Protein AF-A0A7C6AXV3-F1 (afdb_monomer_lite)

Sequence (83 aa):
MEIIYFTVAGIFLYFFSDWVLDRLEAMAGRRFEYRSLIFFVIILVLSMSLFNIVQYFQAGDTESSPEKVMMDKPDGGEVQDKK

Foldseek 3Di:
DVVVVVVVVLVVLLVVLVVVLVVVCVVVVHDDPPSVVSSVVSSVVVVVVVVVVVVVVVVVPPPDDPPPPDDDDPPDDDDDDDD

Secondary structure (DSSP, 8-state):
-HHHHHHHHHHHHHHHHHHHHHHHHHHHTS--TTHHHHHHHHHHHHHHHHHHHHHHHHHGGG-----S-S-------------

pLDDT: mean 79.73, std 14.9, range [44.75, 95.12]

Radius of gyration: 28.69 Å; chains: 1; bounding box: 71×52×69 Å

Structure (mmCIF, N/CA/C/O backbone):
data_AF-A0A7C6AXV3-F1
#
_entry.id   AF-A0A7C6AXV3-F1
#
loop_
_atom_site.group_PDB
_atom_site.id
_atom_site.type_symbol
_atom_site.label_atom_id
_atom_site.label_alt_id
_atom_site.label_comp_id
_atom_site.label_asym_id
_atom_site.label_entity_id
_atom_site.label_seq_id
_atom_site.pdbx_PDB_ins_code
_atom_site.Cartn_x
_atom_site.Cartn_y
_atom_site.Cartn_z
_atom_site.occupancy
_atom_site.B_iso_or_equiv
_atom_site.auth_seq_id
_atom_site.auth_comp_id
_atom_site.auth_asym_id
_atom_site.auth_atom_id
_atom_site.pdbx_PDB_model_num
ATOM 1 N N . MET A 1 1 ? 16.610 9.151 -14.168 1.00 64.19 1 MET A N 1
ATOM 2 C CA . MET A 1 1 ? 15.160 8.980 -14.416 1.00 64.19 1 MET A CA 1
ATOM 3 C C . MET A 1 1 ? 14.560 7.807 -13.644 1.00 64.19 1 MET A C 1
ATOM 5 O O . MET A 1 1 ? 13.426 7.918 -13.212 1.00 64.19 1 MET A O 1
ATOM 9 N N . GLU A 1 2 ? 15.308 6.730 -13.395 1.00 77.38 2 GLU A N 1
ATOM 10 C CA . GLU A 1 2 ? 14.835 5.523 -12.688 1.00 77.38 2 GLU A CA 1
ATOM 11 C C . GLU A 1 2 ? 14.230 5.775 -11.296 1.00 77.38 2 GLU A C 1
ATOM 13 O O . GLU A 1 2 ? 13.141 5.301 -10.990 1.00 77.38 2 GLU A O 1
ATOM 18 N N . ILE A 1 3 ? 14.872 6.616 -10.476 1.00 85.69 3 ILE A N 1
ATOM 19 C CA . ILE A 1 3 ? 14.368 6.936 -9.132 1.00 85.69 3 ILE A CA 1
ATOM 20 C C . ILE A 1 3 ? 13.001 7.629 -9.147 1.00 85.69 3 ILE A C 1
ATOM 22 O O . ILE A 1 3 ? 12.218 7.466 -8.215 1.00 85.69 3 ILE A O 1
ATOM 26 N N . ILE A 1 4 ? 12.682 8.359 -10.221 1.00 91.75 4 ILE A N 1
ATOM 27 C CA . ILE A 1 4 ? 11.376 9.001 -10.391 1.00 91.75 4 ILE A CA 1
ATOM 28 C C . ILE A 1 4 ? 10.312 7.924 -10.596 1.00 91.75 4 ILE A C 1
ATOM 30 O O . ILE A 1 4 ? 9.275 7.983 -9.947 1.00 91.75 4 ILE A O 1
ATOM 34 N N . TYR A 1 5 ? 10.585 6.907 -11.420 1.00 86.69 5 TYR A N 1
ATOM 35 C CA . TYR A 1 5 ? 9.661 5.789 -11.625 1.00 86.69 5 TYR A CA 1
ATOM 36 C C . TYR A 1 5 ? 9.410 5.016 -10.334 1.00 86.69 5 TYR A C 1
ATOM 38 O O . TYR A 1 5 ? 8.255 4.766 -10.002 1.00 86.69 5 TYR A O 1
ATOM 46 N N . PHE A 1 6 ? 10.456 4.712 -9.561 1.00 84.12 6 PHE A N 1
ATOM 47 C CA . PHE A 1 6 ? 10.284 4.051 -8.264 1.00 84.12 6 PHE A CA 1
ATOM 48 C C . PHE A 1 6 ? 9.507 4.911 -7.265 1.00 84.12 6 PHE A C 1
ATOM 50 O O . PHE A 1 6 ? 8.668 4.399 -6.527 1.00 84.12 6 PHE A O 1
ATOM 57 N N . THR A 1 7 ? 9.725 6.226 -7.275 1.00 90.62 7 THR A N 1
ATOM 58 C CA . THR A 1 7 ? 8.992 7.155 -6.406 1.00 90.62 7 THR A CA 1
ATOM 59 C C . THR A 1 7 ? 7.518 7.241 -6.802 1.00 90.62 7 THR A C 1
ATOM 61 O O . THR A 1 7 ? 6.646 7.135 -5.945 1.00 90.62 7 THR A O 1
ATOM 64 N N . VAL A 1 8 ? 7.222 7.378 -8.098 1.00 92.81 8 VAL A N 1
ATOM 65 C CA . VAL A 1 8 ? 5.848 7.400 -8.623 1.00 92.81 8 VAL A CA 1
ATOM 66 C C . VAL A 1 8 ? 5.149 6.071 -8.353 1.00 92.81 8 VAL A C 1
ATOM 68 O O . VAL A 1 8 ? 3.998 6.080 -7.927 1.00 92.81 8 VAL A O 1
ATOM 71 N N . ALA A 1 9 ? 5.841 4.943 -8.526 1.00 89.75 9 ALA A N 1
ATOM 72 C CA . ALA A 1 9 ? 5.318 3.628 -8.175 1.00 89.75 9 ALA A CA 1
ATOM 73 C C . ALA A 1 9 ? 4.990 3.543 -6.680 1.00 89.75 9 ALA A C 1
ATOM 75 O O . ALA A 1 9 ? 3.905 3.095 -6.332 1.00 89.75 9 ALA A O 1
ATOM 76 N N . GLY A 1 10 ? 5.871 4.034 -5.801 1.00 89.94 10 GLY A N 1
ATOM 77 C CA . GLY A 1 10 ? 5.623 4.089 -4.359 1.00 89.94 10 GLY A CA 1
ATOM 78 C C . GLY A 1 10 ? 4.413 4.951 -3.988 1.00 89.94 10 GLY A C 1
ATOM 79 O O . GLY A 1 10 ? 3.567 4.517 -3.208 1.00 89.94 10 GLY A O 1
ATOM 80 N N . ILE A 1 11 ? 4.284 6.138 -4.590 1.00 93.38 11 ILE A N 1
ATOM 81 C CA . ILE A 1 11 ? 3.116 7.013 -4.410 1.00 93.38 11 ILE A CA 1
ATOM 82 C C . ILE A 1 11 ? 1.850 6.296 -4.886 1.00 93.38 11 ILE A C 1
ATOM 84 O O . ILE A 1 11 ? 0.873 6.218 -4.146 1.00 93.38 11 ILE A O 1
ATOM 88 N N . PHE A 1 12 ? 1.866 5.728 -6.092 1.00 93.62 12 PHE A N 1
ATOM 89 C CA . PHE A 1 12 ? 0.731 4.987 -6.635 1.00 93.62 12 PHE A CA 1
ATOM 90 C C . PHE A 1 12 ? 0.329 3.825 -5.719 1.00 93.62 12 PHE A C 1
ATOM 92 O O . PHE A 1 12 ? -0.850 3.669 -5.412 1.00 93.62 12 PHE A O 1
ATOM 99 N N . LEU A 1 13 ? 1.303 3.061 -5.218 1.00 92.88 13 LEU A N 1
ATOM 100 C CA . LEU A 1 13 ? 1.073 1.950 -4.299 1.00 92.88 13 LEU A CA 1
ATOM 101 C C . LEU A 1 13 ? 0.432 2.419 -2.991 1.00 92.88 13 LEU A C 1
ATOM 103 O O . LEU A 1 13 ? -0.461 1.749 -2.479 1.00 92.88 13 LEU A O 1
ATOM 107 N N . TYR A 1 14 ? 0.858 3.570 -2.468 1.00 91.62 14 TYR A N 1
ATOM 108 C CA . TYR A 1 14 ? 0.292 4.170 -1.264 1.00 91.62 14 TYR A CA 1
ATOM 109 C C . TYR A 1 14 ? -1.187 4.525 -1.460 1.00 91.62 14 TYR A C 1
ATOM 111 O O . TYR A 1 14 ? -2.034 4.068 -0.693 1.00 91.62 14 TYR A O 1
ATOM 119 N N . PHE A 1 15 ? -1.511 5.268 -2.524 1.00 94.62 15 PHE A N 1
ATOM 120 C CA . PHE A 1 15 ? -2.894 5.641 -2.842 1.00 94.62 15 PHE A CA 1
ATOM 121 C C . PHE A 1 15 ? -3.768 4.418 -3.134 1.00 94.62 15 PHE A C 1
ATOM 123 O O . PHE A 1 15 ? -4.906 4.343 -2.676 1.00 94.62 15 PHE A O 1
ATOM 130 N N . PHE A 1 16 ? -3.236 3.435 -3.862 1.00 93.69 16 PHE A N 1
ATOM 131 C CA . PHE A 1 16 ? -3.959 2.205 -4.161 1.00 93.69 16 PHE A CA 1
ATOM 132 C C . PHE A 1 16 ? -4.219 1.377 -2.896 1.00 93.69 16 PHE A C 1
ATOM 134 O O . PHE A 1 16 ? -5.313 0.850 -2.722 1.00 93.69 16 PHE A O 1
ATOM 141 N N . SER A 1 17 ? -3.248 1.308 -1.982 1.00 93.25 17 SER A N 1
ATOM 142 C CA . SER A 1 17 ? -3.401 0.609 -0.700 1.00 93.25 17 SER A CA 1
ATOM 143 C C . SER A 1 17 ? -4.468 1.256 0.180 1.00 93.25 17 SER A C 1
ATOM 145 O O . SER A 1 17 ? -5.272 0.542 0.775 1.00 93.25 17 SER A O 1
ATOM 147 N N . ASP A 1 18 ? -4.508 2.591 0.234 1.00 91.50 18 ASP A N 1
ATOM 148 C CA . ASP A 1 18 ? -5.530 3.329 0.986 1.00 91.50 18 ASP A CA 1
ATOM 149 C C . ASP A 1 18 ? -6.927 3.106 0.380 1.00 91.50 18 ASP A C 1
ATOM 151 O O . ASP A 1 18 ? -7.870 2.795 1.102 1.00 91.50 18 ASP A O 1
ATOM 155 N N . TRP A 1 19 ? -7.044 3.100 -0.954 1.00 92.56 19 TRP A N 1
ATOM 156 C CA . TRP A 1 19 ? -8.296 2.764 -1.641 1.00 92.56 19 TRP A CA 1
ATOM 157 C C . TRP A 1 19 ? -8.777 1.333 -1.352 1.00 92.56 19 TRP A C 1
ATOM 159 O O . TRP A 1 19 ? -9.962 1.114 -1.092 1.00 92.56 19 TRP A O 1
ATOM 169 N N . VAL A 1 20 ? -7.874 0.345 -1.375 1.00 91.62 20 VAL A N 1
ATOM 170 C CA . VAL A 1 20 ? -8.207 -1.053 -1.046 1.00 91.62 20 VAL A CA 1
ATOM 171 C C . VAL A 1 20 ? -8.654 -1.177 0.411 1.00 91.62 20 VAL A C 1
ATOM 173 O O . VAL A 1 20 ? -9.625 -1.879 0.698 1.00 91.62 20 VAL A O 1
ATOM 176 N N . LEU A 1 21 ? -7.975 -0.487 1.326 1.00 90.62 21 LEU A N 1
ATOM 177 C CA . LEU A 1 21 ? -8.317 -0.477 2.744 1.00 90.62 21 LEU A CA 1
ATOM 178 C C . LEU A 1 21 ? -9.698 0.133 2.987 1.00 90.62 21 LEU A C 1
ATOM 180 O O . LEU A 1 21 ? -10.524 -0.486 3.655 1.00 90.62 21 LEU A O 1
ATOM 184 N N . ASP A 1 22 ? -9.981 1.285 2.382 1.00 90.38 22 ASP A N 1
ATOM 185 C CA . ASP A 1 22 ? -11.292 1.930 2.462 1.00 90.38 22 ASP A CA 1
ATOM 186 C C . ASP A 1 22 ? -12.388 1.044 1.861 1.00 90.38 22 ASP A C 1
ATOM 188 O O . ASP A 1 22 ? -13.495 0.947 2.397 1.00 90.38 22 ASP A O 1
ATOM 192 N N . ARG A 1 23 ? -12.083 0.322 0.774 1.00 90.12 23 ARG A N 1
ATOM 193 C CA . ARG A 1 23 ? -13.016 -0.637 0.177 1.00 90.12 23 ARG A CA 1
ATOM 194 C C . ARG A 1 23 ? -13.306 -1.808 1.115 1.00 90.12 23 ARG A C 1
ATOM 196 O O . ARG A 1 23 ? -14.465 -2.214 1.214 1.00 90.12 23 ARG A O 1
ATOM 203 N N . LEU A 1 24 ? -12.286 -2.332 1.793 1.00 88.50 24 LEU A N 1
ATOM 204 C CA . LEU A 1 24 ? -12.418 -3.394 2.793 1.00 88.50 24 LEU A CA 1
ATOM 205 C C . LEU A 1 24 ? -13.226 -2.923 4.008 1.00 88.50 24 LEU A C 1
ATOM 207 O O . LEU A 1 24 ? -14.107 -3.652 4.454 1.00 88.50 24 LEU A O 1
ATOM 211 N N . GLU A 1 25 ? -12.996 -1.703 4.498 1.00 89.75 25 GLU A N 1
ATOM 212 C CA . GLU A 1 25 ? -13.787 -1.104 5.583 1.00 89.75 25 GLU A CA 1
ATOM 213 C C . GLU A 1 25 ? -15.253 -0.918 5.174 1.00 89.75 25 GLU A C 1
ATOM 215 O O . GLU A 1 25 ? -16.165 -1.276 5.927 1.00 89.75 25 GLU A O 1
ATOM 220 N N . ALA A 1 26 ? -15.496 -0.440 3.950 1.00 87.75 26 ALA A N 1
ATOM 221 C CA . ALA A 1 26 ? -16.840 -0.286 3.403 1.00 87.75 26 ALA A CA 1
ATOM 222 C C . ALA A 1 26 ? -17.572 -1.632 3.261 1.00 87.75 26 ALA A C 1
ATOM 224 O O . ALA A 1 26 ? -18.780 -1.698 3.472 1.00 87.75 26 ALA A O 1
ATOM 225 N N . MET A 1 27 ? -16.858 -2.713 2.926 1.00 86.31 27 MET A N 1
ATOM 226 C CA . MET A 1 27 ? -17.428 -4.064 2.860 1.00 86.31 27 MET A CA 1
ATOM 227 C C . MET A 1 27 ? -17.659 -4.676 4.244 1.00 86.31 27 MET A C 1
ATOM 229 O O . MET A 1 27 ? -18.658 -5.361 4.447 1.00 86.31 27 MET A O 1
ATOM 233 N N . ALA A 1 28 ? -16.757 -4.432 5.195 1.00 87.12 28 ALA A N 1
ATOM 234 C CA . ALA A 1 28 ? -16.878 -4.929 6.561 1.00 87.12 28 ALA A CA 1
ATOM 235 C C . ALA A 1 28 ? -17.970 -4.197 7.363 1.00 87.12 28 ALA A C 1
ATOM 237 O O . ALA A 1 28 ? -18.422 -4.706 8.390 1.00 87.12 28 ALA A O 1
ATOM 238 N N . GLY A 1 29 ? -18.371 -2.996 6.927 1.00 83.31 29 GLY A N 1
ATOM 239 C CA . GLY A 1 29 ? -19.366 -2.163 7.608 1.00 83.31 29 GLY A CA 1
ATOM 240 C C . GLY A 1 29 ? -18.905 -1.667 8.982 1.00 83.31 29 GLY A C 1
ATOM 241 O O . GLY A 1 29 ? -19.714 -1.184 9.773 1.00 83.31 29 GLY A O 1
ATOM 242 N N . ARG A 1 30 ? -17.612 -1.809 9.292 1.00 82.44 30 ARG A N 1
ATOM 243 C CA . ARG A 1 30 ? -16.982 -1.385 10.543 1.00 82.44 30 ARG A CA 1
ATOM 244 C C . ARG A 1 30 ? -15.599 -0.830 10.244 1.00 82.44 30 ARG A C 1
ATOM 246 O O . ARG A 1 30 ? -14.891 -1.353 9.388 1.00 82.44 30 ARG A O 1
ATOM 253 N N . ARG A 1 31 ? -15.210 0.199 10.995 1.00 80.12 31 ARG A N 1
ATOM 254 C CA . ARG A 1 31 ? -13.826 0.681 11.006 1.00 80.12 31 ARG A CA 1
ATOM 255 C C . ARG A 1 31 ? -12.939 -0.366 11.659 1.00 80.12 31 ARG A C 1
ATOM 257 O O . ARG A 1 31 ? -13.295 -0.899 12.711 1.00 80.12 31 ARG A O 1
ATOM 264 N N . PHE A 1 32 ? -11.799 -0.656 11.046 1.00 84.50 32 PHE A N 1
ATOM 265 C CA . PHE A 1 32 ? -10.837 -1.564 11.648 1.00 84.50 32 PHE A CA 1
ATOM 266 C C . PHE A 1 32 ? -10.109 -0.871 12.804 1.00 84.50 32 PHE A C 1
ATOM 268 O O . PHE A 1 32 ? -9.563 0.216 12.634 1.00 84.50 32 PHE A O 1
ATOM 275 N N . GLU A 1 33 ? -10.045 -1.517 13.972 1.00 83.25 33 GLU A N 1
ATOM 276 C CA . GLU A 1 33 ? -9.257 -1.010 15.110 1.00 83.25 33 GLU A CA 1
ATOM 277 C C . GLU A 1 33 ? -7.759 -0.944 14.775 1.00 83.25 33 GLU A C 1
ATOM 279 O O . GLU A 1 33 ? -7.064 -0.012 15.172 1.00 83.25 33 GLU A O 1
ATOM 284 N N . TYR A 1 34 ? -7.271 -1.888 13.967 1.00 86.94 34 TYR A N 1
ATOM 285 C CA . TYR A 1 34 ? -5.871 -1.979 13.550 1.00 86.94 34 TYR A CA 1
ATOM 286 C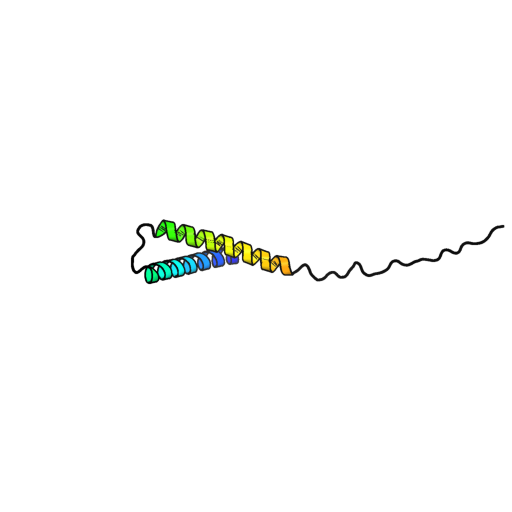 C . TYR A 1 34 ? -5.640 -1.455 12.125 1.00 86.94 34 TYR A C 1
ATOM 288 O O . TYR A 1 34 ? -4.887 -2.061 11.361 1.00 86.94 34 TYR A O 1
ATOM 296 N N . ARG A 1 35 ? -6.269 -0.327 11.752 1.00 86.38 35 ARG A N 1
ATOM 297 C CA . ARG A 1 35 ? -6.195 0.253 10.392 1.00 86.38 35 ARG A CA 1
ATOM 298 C C . ARG A 1 35 ? -4.757 0.383 9.874 1.00 86.38 35 ARG A C 1
ATOM 300 O O . ARG A 1 35 ? -4.485 -0.023 8.751 1.00 86.38 35 ARG A O 1
ATOM 307 N N . SER A 1 36 ? -3.817 0.850 10.701 1.00 88.81 36 SER A N 1
ATOM 308 C CA . SER A 1 36 ? -2.396 0.959 10.317 1.00 88.81 36 SER A CA 1
ATOM 309 C C . SER A 1 36 ? -1.735 -0.392 10.034 1.00 88.81 36 SER A C 1
ATOM 311 O O . SER A 1 36 ? -0.908 -0.500 9.134 1.00 88.81 36 SER A O 1
ATOM 313 N N . LEU A 1 37 ? -2.095 -1.427 10.794 1.00 92.25 37 LEU A N 1
ATOM 314 C CA . LEU A 1 37 ? -1.535 -2.772 10.648 1.00 92.25 37 LEU A CA 1
ATOM 315 C C . LEU A 1 37 ? -2.061 -3.425 9.364 1.00 92.25 37 LEU A C 1
ATOM 317 O O . LEU A 1 37 ? -1.300 -4.018 8.607 1.00 92.25 37 LEU A O 1
ATOM 321 N N . ILE A 1 38 ? -3.348 -3.237 9.071 1.00 90.06 38 ILE A N 1
ATOM 322 C CA . ILE A 1 38 ? -3.970 -3.722 7.836 1.00 90.06 38 ILE A CA 1
ATOM 323 C C . ILE A 1 38 ? -3.423 -2.958 6.628 1.00 90.06 38 ILE A C 1
ATOM 325 O O . ILE A 1 38 ? -3.044 -3.589 5.647 1.00 90.06 38 ILE A O 1
ATOM 329 N N . PHE A 1 39 ? -3.302 -1.629 6.712 1.00 91.19 39 PHE A N 1
ATOM 330 C CA . PHE A 1 39 ? -2.656 -0.815 5.679 1.00 91.19 39 PHE A CA 1
ATOM 331 C C . PHE A 1 39 ? -1.251 -1.334 5.357 1.00 91.19 39 PHE A C 1
ATOM 333 O O . PHE A 1 39 ? -0.913 -1.535 4.192 1.00 91.19 39 PHE A O 1
ATOM 340 N N . PHE A 1 40 ? -0.456 -1.606 6.396 1.00 93.00 40 PHE A N 1
ATOM 341 C CA . PHE A 1 40 ? 0.893 -2.141 6.254 1.00 93.00 40 PHE A CA 1
ATOM 342 C C . PHE A 1 40 ? 0.907 -3.501 5.544 1.00 93.00 40 PHE A C 1
ATOM 344 O O . PHE A 1 40 ? 1.705 -3.714 4.634 1.00 93.00 40 PHE A O 1
ATOM 351 N N . VAL A 1 41 ? 0.006 -4.414 5.911 1.00 95.00 41 VAL A N 1
ATOM 352 C CA . VAL A 1 41 ? -0.095 -5.723 5.249 1.00 95.00 41 VAL A CA 1
ATOM 353 C C . VAL A 1 41 ? -0.533 -5.571 3.789 1.00 95.00 41 VAL A C 1
ATOM 355 O O . VAL A 1 41 ? 0.043 -6.216 2.916 1.00 95.00 41 VAL A O 1
ATOM 358 N N . ILE A 1 42 ? -1.500 -4.695 3.503 1.00 93.75 42 ILE A N 1
ATOM 359 C CA . ILE A 1 42 ? -1.987 -4.431 2.142 1.00 93.75 42 ILE A CA 1
ATOM 360 C C . ILE A 1 42 ? -0.848 -3.917 1.256 1.00 93.75 42 ILE A C 1
ATOM 362 O O . ILE A 1 42 ? -0.584 -4.507 0.208 1.00 93.75 42 ILE A O 1
ATOM 366 N N . ILE A 1 43 ? -0.141 -2.865 1.683 1.00 92.81 43 ILE A N 1
ATOM 367 C CA . ILE A 1 43 ? 0.942 -2.280 0.884 1.00 92.81 43 ILE A CA 1
ATOM 368 C C . ILE A 1 43 ? 2.110 -3.257 0.709 1.00 92.81 43 ILE A C 1
ATOM 370 O O . ILE A 1 43 ? 2.711 -3.304 -0.362 1.00 92.81 43 ILE A O 1
ATOM 374 N N . LEU A 1 44 ? 2.400 -4.088 1.717 1.00 93.88 44 LEU A N 1
ATOM 375 C CA . LEU A 1 44 ? 3.425 -5.129 1.637 1.00 93.88 44 LEU A CA 1
ATOM 376 C C . LEU A 1 44 ? 3.075 -6.175 0.568 1.00 93.88 44 LEU A C 1
ATOM 378 O O . LEU A 1 44 ? 3.891 -6.456 -0.308 1.00 93.88 44 LEU A O 1
ATOM 382 N N . VAL A 1 45 ? 1.853 -6.713 0.600 1.00 95.12 45 VAL A N 1
ATOM 383 C CA . VAL A 1 45 ? 1.387 -7.713 -0.375 1.00 95.12 45 VAL A CA 1
ATOM 384 C C . VAL A 1 45 ? 1.335 -7.126 -1.786 1.00 95.12 45 VAL A C 1
ATOM 386 O O . VAL A 1 45 ? 1.776 -7.774 -2.738 1.00 95.12 45 VAL A O 1
ATOM 389 N N . LEU A 1 46 ? 0.857 -5.887 -1.932 1.00 92.38 46 LEU A N 1
ATOM 390 C CA . LEU A 1 46 ? 0.846 -5.167 -3.209 1.00 92.38 46 LEU A CA 1
ATOM 391 C C . LEU A 1 46 ? 2.256 -4.941 -3.747 1.00 92.38 46 LEU A C 1
ATOM 393 O O . LEU A 1 46 ? 2.492 -5.148 -4.934 1.00 92.38 46 LEU A O 1
ATOM 397 N N . SER A 1 47 ? 3.196 -4.568 -2.880 1.00 92.00 47 SER A N 1
ATOM 398 C CA . SER A 1 47 ? 4.599 -4.370 -3.244 1.00 92.00 47 SER A CA 1
ATOM 399 C C . SER A 1 47 ? 5.215 -5.666 -3.769 1.00 92.00 47 SER A C 1
ATOM 401 O O . SER A 1 47 ? 5.741 -5.697 -4.880 1.00 92.00 47 SER A O 1
ATOM 403 N N . MET A 1 48 ? 5.067 -6.773 -3.032 1.00 94.12 48 MET A N 1
ATOM 404 C CA . MET A 1 48 ? 5.560 -8.088 -3.465 1.00 94.12 48 MET A CA 1
ATOM 405 C C . MET A 1 48 ? 4.926 -8.526 -4.792 1.00 94.12 48 MET A C 1
ATOM 407 O O . MET A 1 48 ? 5.625 -9.018 -5.678 1.00 94.12 48 MET A O 1
ATOM 411 N N . SER A 1 49 ? 3.620 -8.296 -4.953 1.00 93.31 49 SE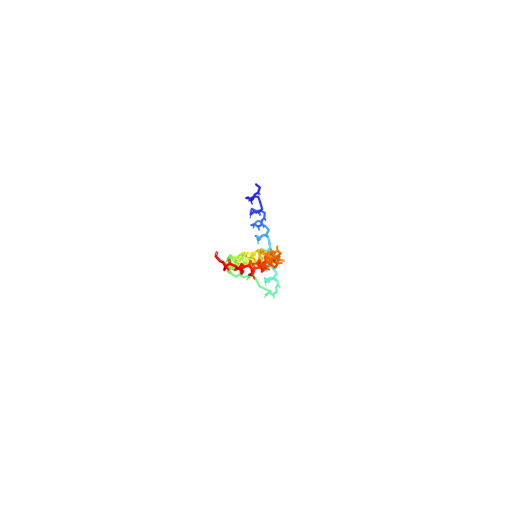R A N 1
ATOM 412 C CA . SER A 1 49 ? 2.900 -8.594 -6.195 1.00 93.31 49 SER A CA 1
ATOM 413 C C . SER A 1 49 ? 3.423 -7.762 -7.366 1.00 93.31 49 SER A C 1
ATOM 415 O O . SER A 1 49 ? 3.642 -8.303 -8.446 1.00 93.31 49 SER A O 1
ATOM 417 N N . LEU A 1 50 ? 3.689 -6.468 -7.154 1.00 88.56 50 LEU A N 1
ATOM 418 C CA . LEU A 1 50 ? 4.232 -5.575 -8.176 1.00 88.56 50 LEU A CA 1
ATOM 419 C C . LEU A 1 50 ? 5.592 -6.069 -8.681 1.00 88.56 50 LEU A C 1
ATOM 421 O O . LEU A 1 50 ? 5.796 -6.158 -9.889 1.00 88.56 50 LEU A O 1
ATOM 425 N N . PHE A 1 51 ? 6.497 -6.457 -7.777 1.00 87.25 51 PHE A N 1
ATOM 426 C CA . PHE A 1 51 ? 7.786 -7.032 -8.170 1.00 87.25 51 PHE A CA 1
ATOM 427 C C . PHE A 1 51 ? 7.631 -8.338 -8.951 1.00 87.25 51 PHE A C 1
ATOM 429 O O . PHE A 1 51 ? 8.352 -8.555 -9.923 1.00 87.25 51 PHE A O 1
ATOM 436 N N . ASN A 1 52 ? 6.688 -9.196 -8.555 1.00 89.62 52 ASN A N 1
ATOM 437 C CA . ASN A 1 52 ? 6.435 -10.456 -9.248 1.00 89.62 52 ASN A CA 1
ATOM 438 C C . ASN A 1 52 ? 5.923 -10.224 -10.679 1.00 89.62 52 ASN A C 1
ATOM 440 O O . ASN A 1 52 ? 6.426 -10.830 -11.621 1.00 89.62 52 ASN A O 1
ATOM 444 N N . ILE A 1 53 ? 4.999 -9.275 -10.851 1.00 88.31 53 ILE A N 1
ATOM 445 C CA . ILE A 1 53 ? 4.483 -8.858 -12.159 1.00 88.31 53 ILE A CA 1
ATOM 446 C C . 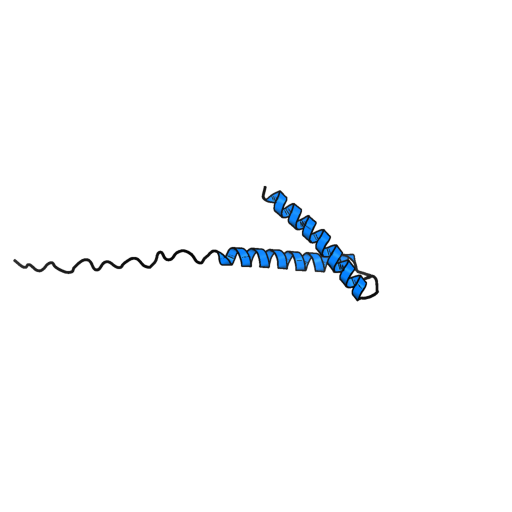ILE A 1 53 ? 5.613 -8.302 -13.035 1.00 88.31 53 ILE A C 1
ATOM 448 O O . ILE A 1 53 ? 5.746 -8.686 -14.193 1.00 88.31 53 ILE A O 1
ATOM 452 N N . VAL A 1 54 ? 6.458 -7.431 -12.481 1.00 87.12 54 VAL A N 1
ATOM 453 C CA . VAL A 1 54 ? 7.600 -6.848 -13.203 1.00 87.12 54 VAL A CA 1
ATOM 454 C C . VAL A 1 54 ? 8.592 -7.922 -13.664 1.00 87.12 54 VAL A C 1
ATOM 456 O O . VAL A 1 54 ? 9.108 -7.831 -14.777 1.00 87.12 54 VAL A O 1
ATOM 459 N N . GLN A 1 55 ? 8.845 -8.950 -12.847 1.00 85.62 55 GLN A N 1
ATOM 460 C CA . GLN A 1 55 ? 9.676 -10.092 -13.243 1.00 85.62 55 GLN A CA 1
ATOM 461 C C . GLN A 1 55 ? 9.011 -10.937 -14.329 1.00 85.62 55 GLN A C 1
ATOM 463 O O . GLN A 1 55 ? 9.682 -11.337 -15.274 1.00 85.62 55 GLN A O 1
ATOM 468 N N . TYR A 1 56 ? 7.704 -11.183 -14.221 1.00 87.06 56 TYR A N 1
ATOM 469 C CA . TYR A 1 56 ? 6.957 -11.938 -15.224 1.00 87.06 56 TYR A CA 1
ATOM 470 C C . TYR A 1 56 ? 7.022 -11.271 -16.604 1.00 87.06 56 TYR A C 1
ATOM 472 O O . TYR A 1 56 ? 7.277 -11.945 -17.597 1.00 87.06 56 TYR A O 1
ATOM 480 N N . PHE A 1 57 ? 6.866 -9.945 -16.666 1.00 84.88 57 PHE A N 1
ATOM 481 C CA . PHE A 1 57 ? 6.992 -9.209 -17.925 1.00 84.88 57 PHE A CA 1
ATOM 482 C C . PHE A 1 57 ? 8.420 -9.227 -18.490 1.00 84.88 57 PHE A C 1
ATOM 484 O O . PHE A 1 57 ? 8.570 -9.390 -19.692 1.00 84.88 57 PHE A O 1
ATOM 491 N N 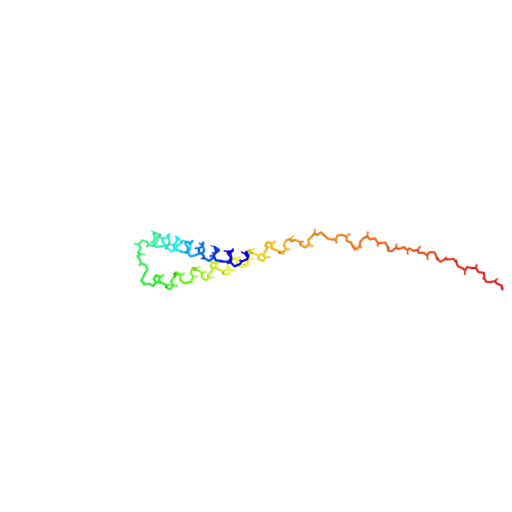. GLN A 1 58 ? 9.459 -9.139 -17.652 1.00 79.88 58 GLN A N 1
ATOM 492 C CA . GLN A 1 58 ? 10.855 -9.260 -18.113 1.00 79.88 58 GLN A CA 1
ATOM 493 C C . GLN A 1 58 ? 11.226 -10.683 -18.560 1.00 79.88 58 GLN A C 1
ATOM 495 O O . GLN A 1 58 ? 12.073 -10.860 -19.431 1.00 79.88 58 GLN A O 1
ATOM 500 N N . ALA A 1 59 ? 10.607 -11.712 -17.978 1.00 72.94 59 ALA A N 1
ATOM 501 C CA . ALA A 1 59 ? 10.872 -13.104 -18.336 1.00 72.94 59 ALA A CA 1
ATOM 502 C C . ALA A 1 59 ? 10.329 -13.485 -19.728 1.00 72.94 59 ALA A C 1
ATOM 504 O O . ALA A 1 59 ? 10.776 -14.479 -20.300 1.00 72.94 59 ALA A O 1
ATOM 505 N N . GLY A 1 60 ? 9.400 -12.700 -20.285 1.00 64.12 60 GLY A N 1
ATOM 506 C CA . GLY A 1 60 ? 8.804 -12.932 -21.604 1.00 64.12 60 GLY A CA 1
ATOM 507 C C . GLY A 1 60 ? 9.698 -12.584 -22.802 1.00 64.12 60 GLY A C 1
ATOM 508 O O . GLY A 1 60 ? 9.401 -13.017 -23.910 1.00 64.12 60 GLY A O 1
ATOM 509 N N . ASP A 1 61 ? 10.807 -11.866 -22.604 1.00 61.47 61 ASP A N 1
ATOM 510 C CA . ASP A 1 61 ? 11.634 -11.338 -23.703 1.00 61.47 61 ASP A CA 1
ATOM 511 C C . ASP A 1 61 ? 12.749 -12.299 -24.176 1.00 61.47 61 ASP A C 1
ATOM 513 O O . ASP A 1 61 ? 13.560 -11.951 -25.033 1.00 61.47 61 ASP A O 1
ATOM 517 N N . THR A 1 62 ? 12.820 -13.528 -23.642 1.00 58.38 62 THR A N 1
ATOM 518 C CA . THR A 1 62 ? 13.916 -14.478 -23.960 1.00 58.38 62 THR A CA 1
ATOM 519 C C . THR A 1 62 ? 13.650 -15.338 -25.211 1.00 58.38 62 THR A C 1
ATOM 521 O O . THR A 1 62 ? 14.428 -16.236 -25.525 1.00 58.38 62 THR A O 1
ATOM 524 N N . GLU A 1 63 ? 12.594 -15.068 -25.983 1.00 62.72 63 GLU A N 1
ATOM 525 C CA . GLU A 1 63 ? 12.213 -15.894 -27.140 1.00 62.72 63 GLU A CA 1
ATOM 526 C C . GLU A 1 63 ? 12.496 -15.231 -28.501 1.00 62.72 63 GLU A C 1
ATOM 528 O O . GLU A 1 63 ? 11.649 -15.181 -29.386 1.00 62.72 63 GLU A O 1
ATOM 533 N N . SER A 1 64 ? 13.719 -14.738 -28.713 1.00 59.25 64 SER A N 1
ATOM 534 C CA . SER A 1 64 ? 14.213 -14.474 -30.073 1.00 59.25 64 SER A CA 1
ATOM 535 C C . SER A 1 64 ? 15.738 -14.523 -30.164 1.00 59.25 64 SER A C 1
ATOM 537 O O . SER A 1 64 ? 16.407 -13.509 -30.350 1.00 59.25 64 SER A O 1
ATOM 539 N N . SER A 1 65 ? 16.302 -15.726 -30.082 1.00 53.91 65 SER A N 1
ATOM 540 C CA . SER A 1 65 ? 17.535 -16.008 -30.820 1.00 53.91 65 SER A CA 1
ATOM 541 C C . SER A 1 65 ? 17.502 -17.429 -31.385 1.00 53.91 65 SER A C 1
ATOM 543 O O . SER A 1 65 ? 17.950 -18.377 -30.736 1.00 53.91 65 SER A O 1
ATOM 545 N N . PRO A 1 66 ? 16.962 -17.611 -32.604 1.00 57.50 66 PRO A N 1
ATOM 546 C CA . PRO A 1 66 ? 17.168 -18.819 -33.382 1.00 57.50 66 PRO A CA 1
ATOM 547 C C . PRO A 1 66 ? 18.558 -18.758 -34.040 1.00 57.50 66 PRO A C 1
ATOM 549 O O . PRO A 1 66 ? 18.677 -18.842 -35.254 1.00 57.50 66 PRO A O 1
ATOM 552 N N . GLU A 1 67 ? 19.630 -18.605 -33.258 1.00 58.47 67 GLU A N 1
ATOM 553 C CA . GLU A 1 67 ? 21.015 -18.672 -33.755 1.00 58.47 67 GLU A CA 1
ATOM 554 C C . GLU A 1 67 ? 21.725 -19.926 -33.223 1.00 58.47 67 GLU A C 1
ATOM 556 O O . GLU A 1 67 ? 22.842 -19.904 -32.717 1.00 58.47 67 GLU A O 1
ATOM 561 N N . LYS A 1 68 ? 21.044 -21.071 -33.300 1.00 60.19 68 LYS A N 1
ATOM 562 C CA . LYS A 1 68 ? 21.692 -22.395 -33.247 1.00 60.19 68 LYS A CA 1
ATOM 563 C C . LYS A 1 68 ? 21.258 -23.310 -34.392 1.00 60.19 68 LYS A C 1
ATOM 565 O O . LYS A 1 68 ? 21.410 -24.524 -34.312 1.00 60.19 68 LYS A O 1
ATOM 570 N N . VAL A 1 69 ? 20.748 -22.721 -35.475 1.00 63.97 69 VAL A N 1
ATOM 571 C CA . VAL A 1 69 ? 20.340 -23.429 -36.698 1.00 63.97 69 VAL A CA 1
ATOM 572 C C . VAL A 1 69 ? 21.083 -22.846 -37.903 1.00 63.97 69 VAL A C 1
ATOM 574 O O . VAL A 1 69 ? 20.481 -22.405 -38.869 1.00 63.97 69 VAL A O 1
ATOM 577 N N . MET A 1 70 ? 22.412 -22.809 -37.836 1.00 60.38 70 MET A N 1
ATOM 578 C CA . MET A 1 70 ? 23.269 -22.818 -39.026 1.00 60.38 70 MET A CA 1
ATOM 579 C C . MET A 1 70 ? 24.480 -23.700 -38.692 1.00 60.38 70 MET A C 1
ATOM 581 O O . MET A 1 70 ? 25.388 -23.290 -37.982 1.00 60.38 70 MET A O 1
ATOM 585 N N . MET A 1 71 ? 24.374 -24.992 -39.010 1.00 60.50 71 MET A N 1
ATOM 586 C CA . MET A 1 71 ? 25.142 -25.584 -40.113 1.00 60.50 71 MET A CA 1
ATOM 587 C C . MET A 1 71 ? 26.612 -25.770 -39.687 1.00 60.50 71 MET A C 1
ATOM 589 O O . MET A 1 71 ? 27.458 -24.912 -39.898 1.00 60.50 71 MET A O 1
ATOM 593 N N . ASP A 1 72 ? 26.969 -26.834 -38.968 1.00 63.41 72 ASP A N 1
ATOM 594 C CA . ASP A 1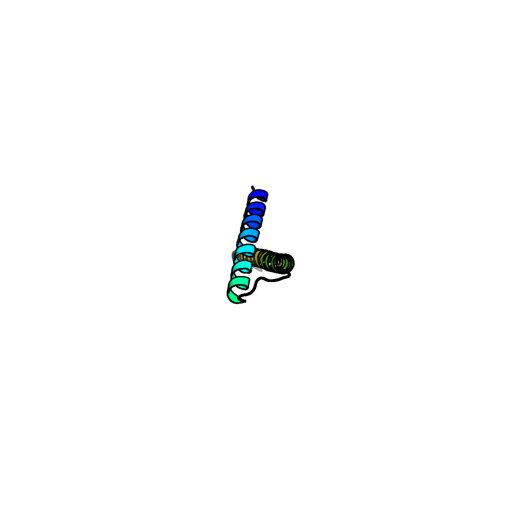 72 ? 27.118 -28.182 -39.545 1.00 63.41 72 ASP A CA 1
ATOM 595 C C . ASP A 1 72 ? 27.356 -28.141 -41.060 1.00 63.41 72 ASP A C 1
ATOM 597 O O . ASP A 1 72 ? 26.481 -28.425 -41.873 1.00 63.41 72 ASP A O 1
ATOM 601 N N . LYS A 1 73 ? 28.547 -27.677 -41.443 1.00 61.69 73 LYS A N 1
ATOM 602 C CA . LYS A 1 73 ? 29.082 -27.924 -42.775 1.00 61.69 73 LYS A CA 1
ATOM 603 C C . LYS A 1 73 ? 29.837 -29.255 -42.718 1.00 61.69 73 LYS A C 1
ATOM 605 O O . LYS A 1 73 ? 30.867 -29.310 -42.045 1.00 61.69 73 LYS A O 1
ATOM 610 N N . PRO A 1 74 ? 29.402 -30.304 -43.436 1.00 61.84 74 PRO A N 1
ATOM 611 C CA . PRO A 1 74 ? 30.258 -31.446 -43.683 1.00 61.84 74 PRO A CA 1
ATOM 612 C C . PRO A 1 74 ? 31.234 -31.028 -44.786 1.00 61.84 74 PRO A C 1
ATOM 614 O O . PRO A 1 74 ? 30.932 -31.151 -45.972 1.00 61.84 74 PRO A O 1
ATOM 617 N N . ASP A 1 75 ? 32.392 -30.471 -44.423 1.00 56.72 75 ASP A N 1
ATOM 618 C CA . ASP A 1 75 ? 33.483 -30.329 -45.391 1.00 56.72 75 ASP A CA 1
ATOM 619 C C . ASP A 1 75 ? 34.153 -31.696 -45.572 1.00 56.72 75 ASP A C 1
ATOM 621 O O . ASP A 1 75 ? 35.008 -32.119 -44.798 1.00 56.72 75 ASP A O 1
ATOM 625 N N . GLY A 1 76 ? 33.645 -32.404 -46.584 1.00 56.59 76 GLY A N 1
ATOM 626 C CA . GLY A 1 76 ? 34.403 -33.215 -47.532 1.00 56.59 76 GLY A CA 1
ATOM 627 C C . GLY A 1 76 ? 35.574 -34.014 -46.975 1.00 56.59 76 GLY A C 1
ATOM 628 O O . GLY A 1 76 ? 36.720 -33.573 -47.006 1.00 56.59 76 GLY A O 1
ATOM 629 N N . GLY A 1 77 ? 35.299 -35.261 -46.603 1.00 56.47 77 GLY A N 1
ATOM 630 C CA . GLY A 1 77 ? 36.323 -36.291 -46.643 1.00 56.47 77 GLY A CA 1
ATOM 631 C C . GLY A 1 77 ? 36.637 -36.650 -48.092 1.00 56.47 77 GLY A C 1
ATOM 632 O O . GLY A 1 77 ? 35.954 -37.498 -48.641 1.00 56.47 77 GLY A O 1
ATOM 633 N N . GLU A 1 78 ? 37.671 -36.052 -48.681 1.00 57.66 78 GLU A N 1
ATOM 634 C CA . GLU A 1 78 ? 38.419 -36.630 -49.805 1.00 57.66 78 GLU A CA 1
ATOM 635 C C . GLU A 1 78 ? 39.876 -36.153 -49.760 1.00 57.66 78 GLU A C 1
ATOM 637 O O . GLU A 1 78 ? 40.212 -35.080 -50.248 1.00 57.66 78 GLU A O 1
ATOM 642 N N . VAL A 1 79 ? 40.759 -36.984 -49.200 1.00 55.78 79 VAL A N 1
ATOM 643 C CA . VAL A 1 79 ? 42.146 -37.088 -49.676 1.00 55.78 79 VAL A CA 1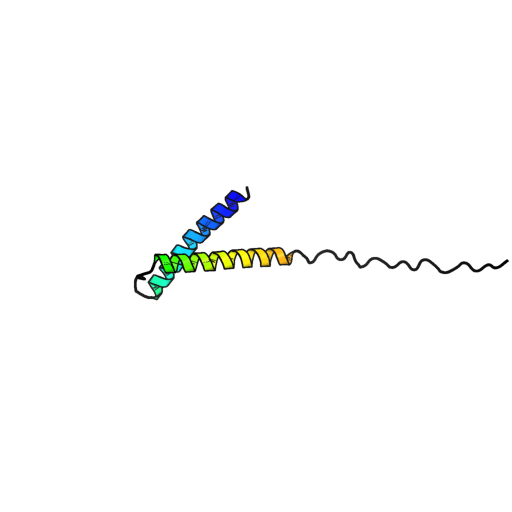
ATOM 644 C C . VAL A 1 79 ? 42.487 -38.577 -49.748 1.00 55.78 79 VAL A C 1
ATOM 646 O O . VAL A 1 79 ? 43.082 -39.161 -48.844 1.00 55.78 79 VAL A O 1
ATOM 649 N N . GLN A 1 80 ? 42.028 -39.208 -50.829 1.00 53.47 80 GLN A N 1
ATOM 650 C CA . GLN A 1 80 ? 42.727 -40.344 -51.423 1.00 53.47 80 GLN A CA 1
ATOM 651 C C . GLN A 1 80 ? 43.864 -39.791 -52.285 1.00 53.47 80 GLN A C 1
ATOM 653 O O . GLN A 1 80 ? 43.590 -39.000 -53.177 1.00 53.47 80 GLN A O 1
ATOM 658 N N . ASP A 1 81 ? 45.094 -40.195 -51.965 1.00 50.25 81 ASP A N 1
ATOM 659 C CA . ASP A 1 81 ? 46.223 -40.578 -52.845 1.00 50.25 81 ASP A CA 1
ATOM 660 C C . ASP A 1 81 ? 47.477 -40.470 -51.957 1.00 50.25 81 ASP A C 1
ATOM 662 O O . ASP A 1 81 ? 47.800 -39.394 -51.470 1.00 50.25 81 ASP A O 1
ATOM 666 N N . LYS A 1 82 ? 48.191 -41.508 -51.514 1.00 50.34 82 LYS A N 1
ATOM 667 C CA . LYS A 1 82 ? 48.589 -42.804 -52.080 1.00 50.34 82 LYS A CA 1
ATOM 668 C C . LYS A 1 82 ? 49.470 -42.732 -53.332 1.00 50.34 82 LYS A C 1
ATOM 670 O O . LYS A 1 82 ? 49.195 -43.441 -54.293 1.00 50.34 82 LYS A O 1
ATOM 675 N N . LYS A 1 83 ? 50.630 -42.073 -53.231 1.00 44.75 83 LYS A N 1
ATOM 676 C CA . LYS A 1 83 ? 51.887 -42.647 -53.744 1.00 44.75 83 LYS A CA 1
ATOM 677 C C . LYS A 1 83 ? 53.140 -41.991 -53.186 1.00 44.75 83 LYS A C 1
ATOM 679 O O . LYS A 1 83 ? 53.160 -40.748 -53.110 1.00 44.75 83 LYS A O 1
#